Protein AF-A0AAX2H4G0-F1 (afdb_monomer_lite)

Secondary structure (DSSP, 8-state):
-EEE-S-TTSHHHHHHHHHHHHHHH-SEEEEEESS-HHHHHHHHHHHH-HHHHHHHHHHSEEEEE-TTS-EEEEEEEETTS-----SSEEEEEEE-HHHHHHHHHH-TTSEEEEEESS-TT-TTS-TT-SHHHHHHHH-TT-EE-

Structure (mmCIF, N/CA/C/O backbone):
data_AF-A0AAX2H4G0-F1
#
_entry.id   AF-A0AAX2H4G0-F1
#
loop_
_atom_site.group_PDB
_atom_site.id
_atom_site.type_symbol
_atom_site.label_atom_id
_atom_site.label_alt_id
_atom_site.label_comp_id
_atom_site.label_asym_id
_atom_site.label_entity_id
_atom_site.label_seq_id
_atom_site.pdbx_PDB_ins_code
_atom_site.Cartn_x
_atom_site.Cartn_y
_atom_site.Cartn_z
_atom_site.occupancy
_atom_site.B_iso_or_equiv
_atom_site.auth_seq_id
_atom_site.auth_comp_id
_atom_site.auth_asym_id
_atom_site.auth_atom_id
_atom_site.pdbx_PDB_model_num
ATOM 1 N N . MET A 1 1 ? -5.324 -10.940 -6.313 1.00 71.69 1 MET A N 1
ATOM 2 C CA . MET A 1 1 ? -5.034 -10.017 -7.435 1.00 71.69 1 MET A CA 1
ATOM 3 C C . MET A 1 1 ? -4.023 -8.986 -6.962 1.00 71.69 1 MET A C 1
ATOM 5 O O . MET A 1 1 ? -4.165 -8.494 -5.849 1.00 71.69 1 MET A O 1
ATOM 9 N N . GLN A 1 2 ? -2.970 -8.736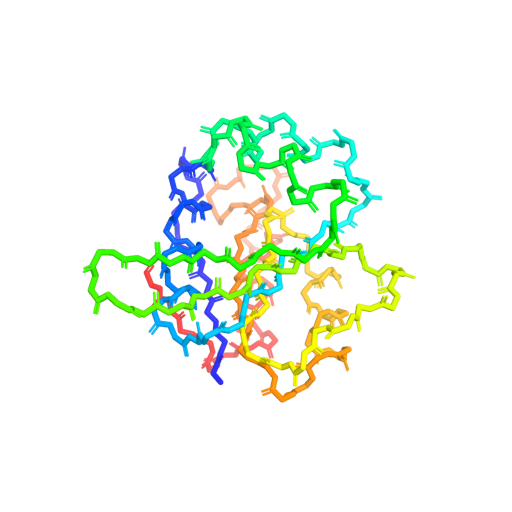 -7.734 1.00 86.25 2 GLN A N 1
ATOM 10 C CA . GLN A 1 2 ? -1.940 -7.755 -7.383 1.00 86.25 2 GLN A CA 1
ATOM 11 C C . GLN A 1 2 ? -2.005 -6.583 -8.360 1.00 86.25 2 GLN A C 1
ATOM 13 O O . GLN A 1 2 ? -2.444 -6.768 -9.494 1.00 86.25 2 GLN A O 1
ATOM 18 N N . TYR A 1 3 ? -1.603 -5.406 -7.906 1.00 85.62 3 TYR A N 1
ATOM 19 C CA . TYR A 1 3 ? -1.758 -4.142 -8.602 1.00 85.62 3 TYR A CA 1
ATOM 20 C C . TYR A 1 3 ? -0.450 -3.363 -8.593 1.00 85.62 3 TYR A C 1
ATOM 22 O O . TYR A 1 3 ? 0.259 -3.369 -7.585 1.00 85.62 3 TYR A O 1
ATOM 30 N N . HIS A 1 4 ? -0.162 -2.630 -9.662 1.00 82.81 4 HIS A N 1
ATOM 31 C CA . HIS A 1 4 ? 0.999 -1.745 -9.689 1.00 82.81 4 HIS A CA 1
ATOM 32 C C . HIS A 1 4 ? 0.757 -0.473 -10.504 1.00 82.81 4 HIS A C 1
ATOM 34 O O . HIS A 1 4 ? -0.079 -0.436 -11.409 1.00 82.81 4 HIS A O 1
ATOM 40 N N . SER A 1 5 ? 1.525 0.559 -10.166 1.00 79.50 5 SER A N 1
ATOM 41 C CA . SER A 1 5 ? 1.607 1.797 -10.936 1.00 79.50 5 SER A CA 1
ATOM 42 C C . SER A 1 5 ? 2.268 1.561 -12.300 1.00 79.50 5 SER A C 1
ATOM 44 O O . SER A 1 5 ? 3.132 0.692 -12.439 1.00 79.50 5 SER A O 1
ATOM 46 N N . ILE A 1 6 ? 1.860 2.344 -13.302 1.00 69.56 6 ILE A N 1
ATOM 47 C CA . ILE A 1 6 ? 2.419 2.339 -14.665 1.00 69.56 6 ILE A CA 1
ATOM 48 C C . ILE A 1 6 ? 3.124 3.643 -15.048 1.00 69.56 6 ILE A C 1
ATOM 50 O O . ILE A 1 6 ? 3.738 3.698 -16.111 1.00 69.56 6 ILE A O 1
ATOM 54 N N . ASN A 1 7 ? 3.018 4.698 -14.231 1.00 67.44 7 ASN A N 1
ATOM 55 C CA . ASN A 1 7 ? 3.521 6.025 -14.586 1.00 67.44 7 ASN A CA 1
ATOM 56 C C . ASN A 1 7 ? 4.386 6.650 -13.478 1.00 67.44 7 ASN A C 1
ATOM 58 O O . ASN A 1 7 ? 3.917 7.509 -12.737 1.00 67.44 7 ASN A O 1
ATOM 62 N N . PRO A 1 8 ? 5.667 6.283 -13.390 1.00 58.16 8 PRO A N 1
ATOM 63 C CA . PRO A 1 8 ? 6.576 6.782 -12.356 1.00 58.16 8 PRO A CA 1
ATOM 64 C C . PRO A 1 8 ? 6.922 8.283 -12.449 1.00 58.16 8 PRO A C 1
ATOM 66 O O . PRO A 1 8 ? 7.572 8.801 -11.540 1.00 58.16 8 PRO A O 1
ATOM 69 N N . GLY A 1 9 ? 6.484 8.995 -13.498 1.00 61.38 9 GLY A N 1
ATOM 70 C CA . GLY A 1 9 ? 6.840 10.399 -13.733 1.00 61.38 9 GLY A CA 1
ATOM 71 C C . GLY A 1 9 ? 6.396 11.368 -12.628 1.00 61.38 9 GLY A C 1
ATOM 72 O O . GLY A 1 9 ? 7.068 12.372 -12.401 1.00 61.38 9 GLY A O 1
ATOM 73 N N . ASP A 1 10 ? 5.318 11.050 -11.900 1.00 76.00 10 ASP A N 1
ATOM 74 C CA . ASP A 1 10 ? 4.906 11.765 -10.684 1.00 76.00 10 ASP A CA 1
ATOM 75 C C . ASP A 1 10 ? 4.689 10.782 -9.524 1.00 76.00 10 ASP A C 1
ATOM 77 O O . ASP A 1 10 ? 3.604 10.247 -9.282 1.00 76.00 10 ASP A O 1
ATOM 81 N N . ARG A 1 11 ? 5.779 10.541 -8.794 1.00 76.75 11 ARG A N 1
ATOM 82 C CA . ARG A 1 11 ? 5.864 9.599 -7.671 1.00 76.75 11 ARG A CA 1
ATOM 83 C C . ARG A 1 11 ? 4.868 9.870 -6.542 1.00 76.75 11 ARG A C 1
ATOM 85 O O . ARG A 1 11 ? 4.467 8.918 -5.869 1.00 76.75 11 ARG A O 1
ATOM 92 N N . ASP A 1 12 ? 4.505 11.130 -6.318 1.00 79.38 12 ASP A N 1
ATOM 93 C CA . ASP A 1 12 ? 3.586 11.532 -5.252 1.00 79.38 12 ASP A CA 1
ATOM 94 C C . ASP A 1 12 ? 2.135 11.261 -5.680 1.00 79.38 12 ASP A C 1
ATOM 96 O O . ASP A 1 12 ? 1.359 10.668 -4.921 1.00 79.38 12 ASP A O 1
ATOM 100 N N . LEU A 1 13 ? 1.794 11.591 -6.931 1.00 82.56 13 LEU A N 1
ATOM 101 C CA . LEU A 1 13 ? 0.491 11.287 -7.524 1.00 82.56 13 LEU A CA 1
ATOM 102 C C . LEU A 1 13 ? 0.236 9.776 -7.609 1.00 82.56 13 LEU A C 1
ATOM 104 O O . LEU A 1 13 ? -0.861 9.307 -7.298 1.00 82.56 13 LEU A O 1
ATOM 108 N N . GLU A 1 14 ? 1.242 8.993 -7.991 1.00 84.00 14 GLU A N 1
ATOM 109 C CA . GLU A 1 14 ? 1.115 7.536 -8.065 1.00 84.00 14 GLU A CA 1
ATOM 110 C C . GLU A 1 14 ? 0.918 6.893 -6.698 1.00 84.00 14 GLU A C 1
ATOM 112 O O . GLU A 1 14 ? 0.125 5.958 -6.555 1.00 84.00 14 GLU A O 1
ATOM 117 N N . LEU A 1 15 ? 1.573 7.422 -5.665 1.00 85.94 15 LEU A N 1
ATOM 118 C CA . LEU A 1 15 ? 1.318 6.977 -4.305 1.00 85.94 15 LEU A CA 1
ATOM 119 C C . LEU A 1 15 ? -0.105 7.334 -3.862 1.00 85.94 15 LEU A C 1
ATOM 121 O O . LEU A 1 15 ? -0.795 6.492 -3.283 1.00 85.94 15 LEU A O 1
ATOM 125 N N . GLN A 1 16 ? -0.585 8.537 -4.179 1.00 87.25 16 GLN A N 1
ATOM 126 C CA . GLN A 1 16 ? -1.965 8.927 -3.896 1.00 87.2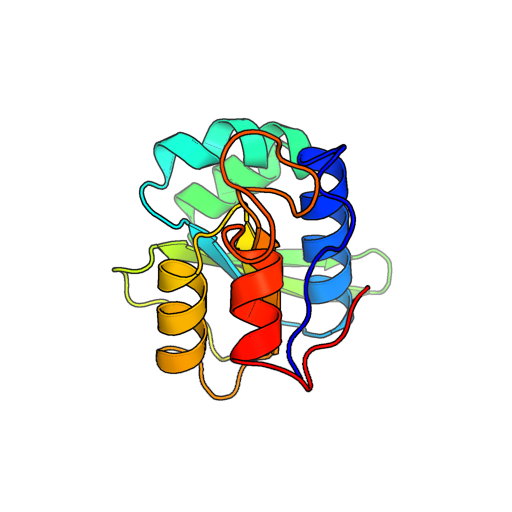5 16 GLN A CA 1
ATOM 127 C C . GLN A 1 16 ? -2.964 7.972 -4.565 1.00 87.25 16 GLN A C 1
ATOM 129 O O . GLN A 1 16 ? -3.885 7.484 -3.905 1.00 87.25 16 GLN A O 1
ATOM 134 N N . ARG A 1 17 ? -2.753 7.641 -5.844 1.00 87.44 17 ARG A N 1
ATOM 135 C CA . ARG A 1 17 ? -3.569 6.670 -6.590 1.00 87.44 17 ARG A CA 1
ATOM 136 C C . ARG A 1 17 ? -3.507 5.277 -5.977 1.00 87.44 17 ARG A C 1
ATOM 138 O O . ARG A 1 17 ? -4.548 4.650 -5.798 1.00 87.44 17 ARG A O 1
ATOM 145 N N . ALA A 1 18 ? -2.318 4.812 -5.592 1.00 89.19 18 ALA A N 1
ATOM 146 C CA . ALA A 1 18 ? -2.129 3.525 -4.927 1.00 89.19 18 ALA A CA 1
ATOM 147 C C . ALA A 1 18 ? -2.950 3.432 -3.632 1.00 89.19 18 ALA A C 1
ATOM 149 O O . ALA A 1 18 ? -3.644 2.442 -3.389 1.00 89.19 18 ALA A O 1
ATOM 150 N N . ILE A 1 19 ? -2.922 4.489 -2.818 1.00 89.75 19 ILE A N 1
ATOM 151 C CA . ILE A 1 19 ? -3.676 4.563 -1.565 1.00 89.75 19 ILE A CA 1
ATOM 152 C C . ILE A 1 19 ? -5.176 4.625 -1.837 1.00 89.75 19 ILE A C 1
ATOM 154 O O . ILE A 1 19 ? -5.935 3.905 -1.190 1.00 89.75 19 ILE A O 1
ATOM 158 N N . GLN A 1 20 ? -5.622 5.432 -2.801 1.00 89.00 20 GLN A N 1
ATOM 159 C CA . GLN A 1 20 ? -7.031 5.494 -3.199 1.00 89.00 20 GLN A CA 1
ATOM 160 C C . GLN A 1 20 ? -7.533 4.130 -3.674 1.00 89.00 20 GLN A C 1
ATOM 162 O O . GLN A 1 20 ? -8.581 3.665 -3.221 1.00 89.00 20 GLN A O 1
ATOM 167 N N . LYS A 1 21 ? -6.753 3.440 -4.513 1.00 89.25 21 LYS A N 1
ATOM 168 C CA . LYS A 1 21 ? -7.072 2.095 -4.989 1.00 89.25 21 LYS A CA 1
ATOM 169 C C . LYS A 1 21 ? -7.158 1.111 -3.830 1.00 89.25 21 LYS A C 1
ATOM 171 O O . LYS A 1 21 ? -8.161 0.412 -3.714 1.00 89.25 21 LYS A O 1
ATOM 176 N N . ALA A 1 22 ? -6.174 1.098 -2.937 1.00 91.44 22 ALA A N 1
ATOM 177 C CA . ALA A 1 22 ? -6.184 0.231 -1.763 1.00 91.44 22 ALA A CA 1
ATOM 178 C C . ALA A 1 22 ? -7.401 0.477 -0.868 1.00 91.44 22 ALA A C 1
ATOM 180 O O . ALA A 1 22 ? -8.096 -0.461 -0.488 1.00 91.44 22 ALA A O 1
ATOM 181 N N . THR A 1 23 ? -7.710 1.748 -0.626 1.00 91.50 23 THR A N 1
ATOM 182 C CA . THR A 1 23 ? -8.870 2.171 0.159 1.00 91.50 23 THR A CA 1
ATOM 183 C C . THR A 1 23 ? -10.176 1.761 -0.518 1.00 91.50 23 THR A C 1
ATOM 185 O O . THR A 1 23 ? -11.127 1.410 0.162 1.00 91.50 23 THR A O 1
ATOM 188 N N . SER A 1 24 ? -10.262 1.773 -1.852 1.00 88.81 24 SER A N 1
ATOM 189 C CA . SER A 1 24 ? -11.455 1.310 -2.585 1.00 88.81 24 SER A CA 1
ATOM 190 C C . SER A 1 24 ? -11.664 -0.208 -2.527 1.00 88.81 24 SER A C 1
ATOM 192 O O . SER A 1 24 ? -12.785 -0.674 -2.700 1.00 88.81 24 SER A O 1
ATOM 194 N N . LEU A 1 25 ? -10.596 -0.976 -2.292 1.00 88.38 25 LEU A N 1
ATOM 195 C CA . LEU A 1 25 ? -10.596 -2.437 -2.374 1.00 88.38 25 LEU A CA 1
A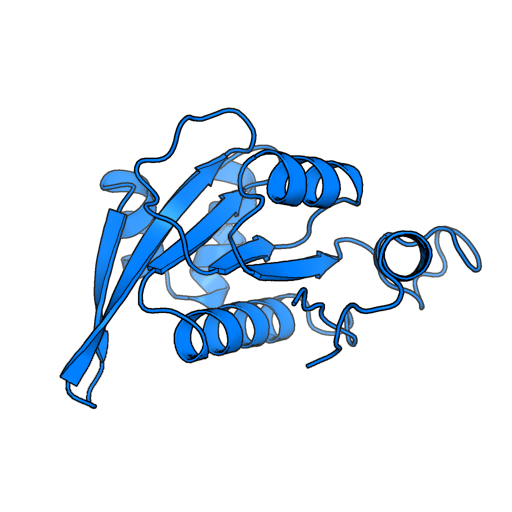TOM 196 C C . LEU A 1 25 ? -10.764 -3.139 -1.022 1.00 88.38 25 LEU A C 1
ATOM 198 O O . LEU A 1 25 ? -11.070 -4.331 -1.011 1.00 88.38 25 LEU A O 1
ATOM 202 N N . ALA A 1 26 ? -10.504 -2.458 0.097 1.00 91.44 26 ALA A N 1
ATOM 203 C CA . ALA A 1 26 ? -10.550 -3.072 1.420 1.00 91.44 26 ALA A CA 1
ATOM 204 C C . ALA A 1 26 ? -10.832 -2.065 2.542 1.00 91.44 26 ALA A C 1
ATOM 206 O O . ALA A 1 26 ? -10.441 -0.902 2.469 1.00 91.44 26 ALA A O 1
ATOM 207 N N . ASP A 1 27 ? -11.411 -2.571 3.633 1.00 93.62 27 ASP A N 1
ATOM 208 C CA . ASP A 1 27 ? -11.621 -1.831 4.887 1.00 93.62 27 ASP A CA 1
ATOM 209 C C . ASP A 1 27 ? -10.343 -1.730 5.740 1.00 93.62 27 ASP A C 1
ATOM 211 O O . ASP A 1 27 ? -10.288 -1.004 6.735 1.00 93.62 27 ASP A O 1
ATOM 215 N N . HIS A 1 28 ? -9.295 -2.462 5.358 1.00 94.88 28 HIS A N 1
ATOM 216 C CA . HIS A 1 28 ? -7.998 -2.462 6.021 1.00 94.88 28 HIS A CA 1
ATOM 217 C C . HIS A 1 28 ? -6.888 -2.264 4.990 1.00 94.88 28 HIS A C 1
ATOM 219 O O . HIS A 1 28 ? -6.734 -3.056 4.054 1.00 94.88 28 HIS A O 1
ATOM 225 N N . VAL A 1 29 ? -6.076 -1.231 5.205 1.00 94.50 29 VAL A N 1
ATOM 226 C CA . VAL A 1 29 ? -4.939 -0.890 4.347 1.00 94.50 29 VAL A CA 1
ATOM 227 C C . VAL A 1 29 ? -3.666 -0.903 5.176 1.00 94.50 29 VAL A C 1
ATOM 229 O O . VAL A 1 29 ? -3.554 -0.173 6.156 1.00 94.50 29 VAL A O 1
ATOM 232 N N . LEU A 1 30 ? -2.689 -1.712 4.782 1.00 93.00 30 LEU A N 1
ATOM 233 C CA . LEU A 1 30 ? -1.364 -1.740 5.386 1.00 93.00 30 LEU A CA 1
ATOM 234 C C . LEU A 1 30 ? -0.379 -0.956 4.525 1.00 93.00 30 LEU A C 1
ATOM 236 O O . LEU A 1 30 ? -0.070 -1.366 3.413 1.00 93.00 30 LEU A O 1
ATOM 240 N N . LEU A 1 31 ? 0.166 0.129 5.061 1.00 90.25 31 LEU A N 1
ATOM 241 C CA . LEU A 1 31 ? 1.301 0.836 4.481 1.00 90.25 31 LEU A CA 1
ATOM 242 C C . LEU A 1 31 ? 2.589 0.195 5.006 1.00 90.25 31 LEU A C 1
ATOM 244 O O . LEU A 1 31 ? 2.828 0.187 6.217 1.00 90.25 31 LEU A O 1
ATOM 248 N N . VAL A 1 32 ? 3.414 -0.348 4.109 1.00 85.56 32 VAL A N 1
ATOM 249 C CA . VAL A 1 32 ? 4.708 -0.939 4.483 1.00 85.56 32 VAL A CA 1
ATOM 250 C C . VAL A 1 32 ? 5.836 -0.023 4.046 1.00 85.56 32 VAL A C 1
ATOM 252 O O . VAL A 1 32 ? 6.012 0.264 2.867 1.00 85.56 32 VAL A O 1
ATOM 255 N N . SER A 1 33 ? 6.637 0.410 5.009 1.00 74.00 33 SER A N 1
ATOM 256 C CA . SER A 1 33 ? 7.867 1.146 4.744 1.00 74.00 33 SER A CA 1
ATOM 257 C C . SER A 1 33 ? 9.006 0.170 4.382 1.00 74.00 33 SER A C 1
ATOM 259 O O . SER A 1 33 ? 9.301 -0.708 5.198 1.00 74.00 33 SER A O 1
ATOM 261 N N . PRO A 1 34 ? 9.660 0.304 3.207 1.00 60.56 34 PRO A N 1
ATOM 262 C CA . PRO A 1 34 ? 10.698 -0.625 2.739 1.00 60.56 34 PRO A CA 1
ATOM 263 C C . PRO A 1 34 ? 12.040 -0.629 3.495 1.00 60.56 34 PRO A C 1
ATOM 265 O O . PRO A 1 34 ? 12.805 -1.567 3.299 1.00 60.56 34 PRO A O 1
ATOM 268 N N . SER A 1 35 ? 12.381 0.374 4.315 1.00 55.16 35 SER A N 1
ATOM 269 C CA . SER A 1 35 ? 13.721 0.421 4.945 1.00 55.16 35 SER A CA 1
ATOM 270 C C . SER A 1 35 ? 13.796 1.230 6.240 1.00 55.16 35 SER A C 1
ATOM 272 O O . SER A 1 35 ? 14.329 0.758 7.241 1.00 55.16 35 SER A O 1
ATOM 274 N N . SER A 1 36 ? 13.230 2.439 6.280 1.00 57.19 36 SER A N 1
ATOM 275 C CA . SER A 1 36 ? 13.015 3.139 7.545 1.00 57.19 36 SER A CA 1
ATOM 276 C C . SER A 1 36 ? 11.802 4.058 7.498 1.00 57.19 36 SER A C 1
ATOM 278 O O . SER A 1 36 ? 11.607 4.858 6.582 1.00 57.19 36 SER A O 1
ATOM 280 N N . ILE A 1 37 ? 11.031 3.988 8.576 1.00 56.25 37 ILE A N 1
ATOM 281 C CA . ILE A 1 37 ? 9.905 4.864 8.909 1.00 56.25 37 ILE A CA 1
ATOM 282 C C . ILE A 1 37 ? 10.247 6.354 8.711 1.00 56.25 37 ILE A C 1
ATOM 284 O O . ILE A 1 37 ? 9.406 7.118 8.248 1.00 56.25 37 ILE A O 1
ATOM 288 N N . LYS A 1 38 ? 11.483 6.773 9.019 1.00 55.88 38 LYS A N 1
ATOM 289 C CA . LYS A 1 38 ? 11.900 8.184 8.967 1.00 55.88 38 LYS A CA 1
ATOM 290 C C . LYS A 1 38 ? 12.120 8.709 7.545 1.00 55.88 38 LYS A C 1
ATOM 292 O O . LYS A 1 38 ? 11.828 9.875 7.304 1.00 55.88 38 LYS A O 1
ATOM 297 N N . GLY A 1 39 ? 12.597 7.873 6.619 1.00 58.50 39 GLY A N 1
ATOM 298 C CA . GLY A 1 39 ? 12.864 8.280 5.232 1.00 58.50 39 GLY A CA 1
ATOM 299 C C . GLY A 1 39 ? 11.591 8.523 4.417 1.00 58.50 39 GLY A C 1
ATOM 300 O O . GLY A 1 39 ? 11.531 9.466 3.637 1.00 58.50 39 GLY A O 1
ATOM 301 N N . LEU A 1 40 ? 10.544 7.728 4.664 1.00 63.16 40 LEU A N 1
ATOM 302 C CA . LEU A 1 40 ? 9.247 7.880 3.995 1.00 63.16 40 LEU A CA 1
ATOM 303 C C . LEU A 1 40 ? 8.338 8.920 4.637 1.00 63.16 40 LEU A C 1
ATOM 305 O O . LEU A 1 40 ? 7.400 9.368 3.983 1.00 63.16 40 LEU A O 1
ATOM 309 N N . ASN A 1 41 ? 8.593 9.302 5.892 1.00 68.19 41 ASN A N 1
ATOM 310 C CA . ASN A 1 41 ? 7.695 10.184 6.626 1.00 68.19 41 ASN A CA 1
ATOM 311 C C . ASN A 1 41 ? 7.474 11.502 5.874 1.00 68.19 41 ASN A C 1
ATOM 313 O O . ASN A 1 41 ? 6.340 11.863 5.602 1.00 68.19 41 ASN A O 1
ATOM 317 N N . HIS A 1 42 ? 8.543 12.164 5.421 1.00 71.38 42 HIS A N 1
ATOM 318 C CA . HIS A 1 42 ? 8.396 13.446 4.732 1.00 71.38 42 HIS A CA 1
ATOM 319 C C . HIS A 1 42 ? 7.573 13.334 3.436 1.00 71.38 42 HIS A C 1
ATOM 321 O O . HIS A 1 42 ? 6.744 14.201 3.158 1.00 71.38 42 HIS A O 1
ATOM 327 N N . GLN A 1 43 ? 7.782 12.288 2.639 1.00 73.69 43 GLN A N 1
ATOM 328 C CA . GLN A 1 43 ? 7.067 12.143 1.371 1.00 73.69 43 GLN A CA 1
ATOM 329 C C . GLN A 1 43 ? 5.613 11.703 1.598 1.00 73.69 43 GLN A C 1
ATOM 331 O O . GLN A 1 43 ? 4.698 12.258 0.999 1.00 73.69 43 GLN A O 1
ATOM 336 N N . LEU A 1 44 ? 5.367 10.800 2.551 1.00 77.00 44 LEU A N 1
ATOM 337 C CA . LEU A 1 44 ? 4.012 10.442 2.972 1.00 77.00 44 LEU A CA 1
ATOM 338 C C . LEU A 1 44 ? 3.248 11.652 3.530 1.00 77.00 44 LEU A C 1
ATOM 340 O O . LEU A 1 44 ? 2.068 11.819 3.227 1.00 77.00 44 LEU A O 1
ATOM 344 N N . GLU A 1 45 ? 3.909 12.516 4.310 1.00 82.56 45 GLU A N 1
ATOM 345 C CA . GLU A 1 45 ? 3.322 13.761 4.820 1.00 82.56 45 GLU A CA 1
ATOM 346 C C . GLU A 1 45 ? 2.905 14.705 3.683 1.00 82.56 45 GLU A C 1
ATOM 348 O O . GLU A 1 45 ? 1.889 15.387 3.823 1.00 82.56 45 GLU A O 1
ATOM 353 N N . LYS A 1 46 ? 3.648 14.740 2.566 1.00 78.81 46 LYS A N 1
ATOM 354 C CA . LYS A 1 46 ? 3.276 15.524 1.375 1.00 78.81 46 LYS A CA 1
ATOM 355 C C . LYS A 1 46 ? 2.057 14.944 0.660 1.00 78.81 46 LYS A C 1
ATOM 357 O O . LYS A 1 46 ? 1.185 15.705 0.261 1.00 78.81 46 LYS A O 1
ATOM 362 N N . VAL A 1 47 ? 1.995 13.619 0.528 1.00 79.19 47 VAL A N 1
ATOM 363 C CA . VAL A 1 47 ? 0.962 12.930 -0.264 1.00 79.19 47 VAL A CA 1
ATOM 364 C C . VAL A 1 47 ? -0.368 12.812 0.481 1.00 79.19 47 VAL A C 1
ATOM 366 O O . VAL A 1 47 ? -1.423 13.081 -0.084 1.00 79.19 47 VAL A O 1
ATOM 369 N N . ILE A 1 48 ? -0.338 12.396 1.750 1.00 79.25 48 ILE A N 1
ATOM 370 C CA . ILE A 1 48 ? -1.551 12.098 2.539 1.00 79.25 48 ILE A CA 1
ATOM 371 C C . ILE A 1 48 ? -1.864 13.214 3.545 1.00 79.25 48 ILE A C 1
ATOM 373 O O . ILE A 1 48 ? -2.982 13.333 4.043 1.00 79.25 48 ILE A O 1
ATOM 377 N N . GLY A 1 49 ? -0.879 14.058 3.847 1.00 84.19 49 GLY A N 1
ATOM 378 C CA . GLY A 1 49 ? -1.011 15.150 4.797 1.00 84.19 49 GLY A CA 1
ATOM 379 C C . GLY A 1 49 ? -0.342 14.856 6.137 1.00 84.19 49 GLY A C 1
ATOM 380 O O . GLY A 1 49 ? -0.466 13.783 6.736 1.00 84.19 49 GLY A O 1
ATOM 381 N N . LYS A 1 50 ? 0.340 15.881 6.653 1.00 85.25 50 LYS A N 1
ATOM 382 C CA . LYS A 1 50 ? 1.168 15.802 7.861 1.00 85.25 50 LYS A CA 1
ATOM 383 C C . LYS A 1 50 ? 0.432 15.292 9.098 1.00 85.25 50 LYS A C 1
ATOM 385 O O . LYS A 1 50 ? 0.970 14.469 9.835 1.00 85.25 50 LYS A O 1
ATOM 390 N N . LYS A 1 51 ? -0.790 15.780 9.333 1.00 87.38 51 LYS A N 1
ATOM 391 C CA . LYS A 1 51 ? -1.582 15.430 10.523 1.00 87.38 51 LYS A CA 1
ATOM 392 C C . LYS A 1 51 ? -1.891 13.932 10.564 1.00 87.38 51 LYS A C 1
ATOM 394 O O . LYS A 1 51 ? -1.590 13.284 11.560 1.00 87.38 51 LYS A O 1
ATOM 399 N N . PHE A 1 52 ? -2.424 13.402 9.462 1.00 87.25 52 PHE A N 1
ATOM 400 C CA . PHE A 1 52 ? -2.779 11.991 9.330 1.00 87.25 52 PHE A CA 1
ATOM 401 C C . PHE A 1 52 ? -1.563 11.087 9.537 1.00 87.25 52 PHE A C 1
ATOM 403 O O . PHE A 1 52 ? -1.597 10.149 10.327 1.00 87.25 52 PHE A O 1
ATOM 410 N N . ILE A 1 53 ? -0.460 11.411 8.865 1.00 86.50 53 ILE A N 1
ATOM 411 C CA . ILE A 1 53 ? 0.762 10.621 8.941 1.00 86.50 53 ILE A CA 1
ATOM 412 C C . ILE A 1 53 ? 1.374 10.656 10.343 1.00 86.50 53 ILE A C 1
ATOM 414 O O . ILE A 1 53 ? 1.723 9.604 10.871 1.00 86.50 53 ILE A O 1
ATOM 418 N N . THR A 1 54 ? 1.437 11.825 10.987 1.00 86.44 54 THR A N 1
ATOM 419 C CA . THR A 1 54 ? 1.943 11.952 12.366 1.00 86.44 54 THR A CA 1
ATOM 420 C C . THR A 1 54 ? 1.160 11.057 13.329 1.00 86.44 54 THR A C 1
ATOM 422 O O . THR A 1 54 ? 1.748 10.355 14.153 1.00 86.44 54 THR A O 1
ATOM 425 N N . GLU A 1 55 ? -0.166 11.052 13.206 1.00 88.56 55 GLU A N 1
ATOM 426 C CA . GLU A 1 55 ? -1.048 10.224 14.026 1.00 88.56 55 GLU A CA 1
ATOM 427 C C . GLU A 1 55 ? -0.871 8.731 13.717 1.00 88.56 55 GLU A C 1
ATOM 429 O O . GLU A 1 55 ? -0.686 7.927 14.630 1.00 88.56 55 GLU A O 1
ATOM 434 N N . LEU A 1 56 ? -0.791 8.357 12.438 1.00 88.12 56 LEU A N 1
ATOM 435 C CA . LEU A 1 56 ? -0.542 6.978 12.019 1.00 88.12 56 LEU A CA 1
ATOM 436 C C . LEU A 1 56 ? 0.833 6.459 12.479 1.00 88.12 56 LEU A C 1
ATOM 438 O O . LEU A 1 56 ? 0.956 5.298 12.866 1.00 88.12 56 LEU A O 1
ATOM 442 N N . PHE A 1 57 ? 1.874 7.296 12.484 1.00 85.00 57 PHE A N 1
ATOM 443 C CA . PHE A 1 57 ? 3.193 6.924 13.005 1.00 85.00 57 PHE A CA 1
ATOM 444 C C . PHE A 1 57 ? 3.181 6.678 14.511 1.00 85.00 57 PHE A C 1
ATOM 446 O O . PHE A 1 57 ? 3.881 5.776 14.981 1.00 85.00 57 PHE A O 1
ATOM 453 N N . LYS A 1 58 ? 2.401 7.468 15.251 1.00 86.12 58 LYS A N 1
ATOM 454 C CA . LYS A 1 58 ? 2.269 7.353 16.702 1.00 86.12 58 LYS A CA 1
ATOM 455 C C . LYS A 1 58 ? 1.459 6.119 17.092 1.00 86.12 58 LYS A C 1
ATOM 457 O O . LYS A 1 58 ? 1.925 5.319 17.895 1.00 86.12 58 LYS A O 1
ATOM 462 N N . GLU A 1 59 ? 0.282 5.953 16.498 1.00 88.56 59 GLU A N 1
ATOM 463 C CA . GLU A 1 59 ? -0.691 4.936 16.907 1.00 88.56 59 GLU A CA 1
ATOM 464 C C . GLU A 1 59 ? -0.511 3.601 16.160 1.00 88.56 59 GLU A C 1
ATOM 466 O O . GLU A 1 59 ? -1.043 2.576 16.581 1.00 88.56 59 GLU A O 1
ATOM 471 N N . ARG A 1 60 ? 0.233 3.580 15.038 1.00 87.88 60 ARG A N 1
ATOM 472 C CA . ARG A 1 60 ? 0.460 2.427 14.125 1.00 87.88 60 ARG A CA 1
ATOM 473 C C . ARG A 1 60 ? -0.790 1.828 13.482 1.00 87.88 60 ARG A C 1
ATOM 475 O O . ARG A 1 60 ? -0.678 1.019 12.560 1.00 87.88 60 ARG A O 1
ATOM 482 N N . ARG A 1 61 ? -1.963 2.250 13.938 1.00 92.12 61 ARG A N 1
ATOM 483 C CA . ARG A 1 61 ? -3.289 1.879 13.474 1.00 92.12 61 ARG A CA 1
ATOM 484 C C . ARG A 1 61 ? -4.190 3.103 13.597 1.00 92.12 61 ARG A C 1
ATOM 486 O O . ARG A 1 61 ? -4.381 3.605 14.699 1.00 92.12 61 ARG A O 1
ATOM 493 N N . LEU A 1 62 ? -4.772 3.544 12.490 1.00 92.50 62 LEU A N 1
ATOM 494 C CA . LEU A 1 62 ? -5.616 4.732 12.438 1.00 92.50 62 LEU A CA 1
ATOM 495 C C . LEU A 1 62 ? -6.901 4.452 11.643 1.00 92.50 62 LEU A C 1
ATOM 497 O O . LEU A 1 62 ? -6.839 4.297 10.421 1.00 92.50 62 LEU A O 1
ATOM 501 N N . PRO A 1 63 ? -8.067 4.350 12.305 1.00 92.88 63 PRO A N 1
ATOM 502 C CA . PRO A 1 63 ? -9.351 4.267 11.620 1.00 92.88 63 PRO A CA 1
ATOM 503 C C . PRO A 1 63 ? -9.768 5.637 11.076 1.00 92.88 63 PRO A C 1
ATOM 505 O O . PRO A 1 63 ? -9.798 6.621 11.810 1.00 92.88 63 PRO A O 1
ATOM 508 N N . ILE A 1 64 ? -10.145 5.686 9.800 1.00 91.06 64 ILE A N 1
ATOM 509 C CA . ILE A 1 64 ? -10.671 6.871 9.122 1.00 91.06 64 ILE A CA 1
ATOM 510 C C . ILE A 1 64 ? -12.091 6.594 8.665 1.00 91.06 64 ILE A C 1
ATOM 512 O O . ILE A 1 64 ? -12.344 5.606 7.976 1.00 91.06 64 ILE A O 1
ATOM 51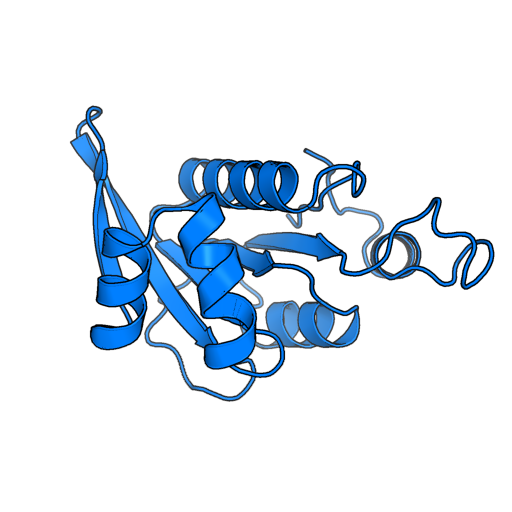6 N N . LYS A 1 65 ? -13.006 7.485 9.046 1.00 91.19 65 LYS A N 1
ATOM 517 C CA . LYS A 1 65 ? -14.374 7.512 8.533 1.00 91.19 65 LYS A CA 1
ATOM 518 C C . LYS A 1 65 ? -14.435 8.443 7.332 1.00 91.19 65 LYS A C 1
ATOM 520 O O . LYS A 1 65 ? -14.008 9.591 7.431 1.00 91.19 65 LYS A O 1
ATOM 525 N N . PHE A 1 66 ? -14.963 7.945 6.227 1.00 86.50 66 PHE A N 1
ATOM 526 C CA . PHE A 1 66 ? -15.241 8.733 5.036 1.00 86.50 66 PHE A CA 1
ATOM 527 C C . PHE A 1 66 ? -16.661 9.302 5.085 1.00 86.50 66 PHE A C 1
ATOM 529 O O . PHE A 1 66 ? -17.493 8.883 5.892 1.00 86.50 66 PHE A O 1
ATOM 536 N N . GLU A 1 67 ? -16.930 10.274 4.216 1.00 85.19 67 GLU A N 1
ATOM 537 C CA . GLU A 1 67 ? -18.228 10.956 4.126 1.00 85.19 67 GLU A CA 1
ATOM 538 C C . GLU A 1 67 ? -19.372 10.016 3.722 1.00 85.19 67 GLU A C 1
ATOM 540 O O . GLU A 1 67 ? -20.516 10.232 4.109 1.00 85.19 67 GLU A O 1
ATOM 545 N N . ASP A 1 68 ? -19.054 8.931 3.014 1.00 85.75 68 ASP A N 1
ATOM 546 C CA . ASP A 1 68 ? -19.988 7.862 2.641 1.00 85.75 68 ASP A CA 1
ATOM 547 C C . ASP A 1 68 ? -20.365 6.936 3.821 1.00 85.75 68 ASP A C 1
ATOM 549 O O . ASP A 1 68 ? -21.123 5.982 3.651 1.00 85.75 68 ASP A O 1
ATOM 553 N N . GLY A 1 69 ? -19.839 7.195 5.025 1.00 86.50 69 GLY A N 1
ATOM 554 C CA . GLY A 1 69 ? -20.055 6.390 6.227 1.00 86.50 69 GLY A CA 1
ATOM 555 C C . GLY A 1 69 ? -19.152 5.158 6.331 1.00 86.50 69 GLY A C 1
ATOM 556 O O . GLY A 1 69 ? -19.152 4.482 7.366 1.00 86.50 69 GLY A O 1
ATOM 557 N N . ARG A 1 70 ? -18.340 4.869 5.309 1.00 90.31 70 ARG A N 1
ATOM 558 C CA . ARG A 1 70 ? -17.379 3.766 5.316 1.00 90.31 70 ARG A CA 1
ATOM 559 C C . ARG A 1 70 ? -16.225 4.071 6.258 1.00 90.31 70 ARG A C 1
ATOM 561 O O . ARG A 1 70 ? -15.784 5.211 6.393 1.00 90.31 70 ARG A O 1
ATOM 568 N N . THR A 1 71 ? -15.699 3.033 6.901 1.00 92.69 71 THR A N 1
ATOM 569 C CA . THR A 1 71 ? -14.498 3.142 7.733 1.00 92.69 71 THR A CA 1
ATOM 570 C C . THR A 1 71 ? -13.371 2.328 7.114 1.00 92.69 71 THR A C 1
ATOM 572 O O . THR A 1 71 ? -13.516 1.121 6.967 1.00 92.69 71 THR A O 1
ATOM 575 N N . CYS A 1 72 ? -12.238 2.963 6.805 1.00 93.94 72 CYS A N 1
ATOM 576 C CA . CYS A 1 72 ? -10.999 2.259 6.472 1.00 93.94 72 CYS A CA 1
ATOM 577 C C . CYS A 1 72 ? -10.003 2.414 7.612 1.00 93.94 72 CYS A C 1
ATOM 579 O O . CYS A 1 72 ? -9.716 3.523 8.062 1.00 93.94 72 CYS A O 1
ATOM 581 N N . THR A 1 73 ? -9.442 1.303 8.072 1.00 95.31 73 THR A N 1
ATOM 582 C CA . THR A 1 73 ? -8.361 1.315 9.052 1.00 95.31 73 THR A CA 1
ATOM 583 C C . THR A 1 73 ? -7.021 1.219 8.346 1.00 95.31 73 THR A C 1
ATOM 585 O O . THR A 1 73 ? -6.718 0.217 7.698 1.00 95.31 73 THR A O 1
ATOM 588 N N . TYR A 1 74 ? -6.200 2.247 8.522 1.00 93.50 74 TYR A N 1
ATOM 589 C CA . TYR A 1 74 ? -4.825 2.256 8.052 1.00 93.50 74 TYR A CA 1
ATOM 590 C C . TYR A 1 74 ? -3.912 1.665 9.113 1.00 93.50 74 TYR A C 1
ATOM 592 O O . TYR A 1 74 ? -4.009 1.993 10.292 1.00 93.50 74 TYR A O 1
ATOM 600 N N . TYR A 1 75 ? -3.008 0.804 8.681 1.00 92.62 75 TYR A N 1
ATOM 601 C CA . TYR A 1 75 ? -1.963 0.202 9.487 1.00 92.62 75 TYR A CA 1
ATOM 602 C C . TYR A 1 75 ? -0.626 0.641 8.923 1.00 92.62 75 TYR A C 1
ATOM 604 O O . TYR A 1 75 ? -0.483 0.834 7.715 1.00 92.62 75 TYR A O 1
ATOM 612 N N . LEU A 1 76 ? 0.363 0.763 9.794 1.00 88.62 76 LEU A N 1
ATOM 613 C CA . LEU A 1 76 ? 1.713 1.109 9.396 1.00 88.62 76 LEU A CA 1
ATOM 614 C C . LEU A 1 76 ? 2.695 0.096 9.965 1.00 88.62 76 LEU A C 1
ATOM 616 O O . LEU A 1 76 ? 2.804 -0.056 11.182 1.00 88.62 76 LEU A O 1
ATOM 620 N N . ALA A 1 77 ? 3.441 -0.546 9.074 1.00 84.75 77 ALA A N 1
ATOM 621 C CA . ALA A 1 77 ? 4.505 -1.473 9.427 1.00 84.75 77 ALA A CA 1
ATOM 622 C C . ALA A 1 77 ? 5.788 -1.167 8.650 1.00 84.75 77 ALA A C 1
ATOM 624 O O . ALA A 1 77 ? 5.796 -0.459 7.642 1.00 84.75 77 ALA A O 1
ATOM 625 N N . THR A 1 78 ? 6.892 -1.717 9.131 1.00 75.50 78 THR A N 1
ATOM 626 C CA . THR A 1 78 ? 8.099 -1.937 8.328 1.00 75.50 78 THR A CA 1
ATOM 627 C C . THR A 1 78 ? 8.121 -3.385 7.857 1.00 75.50 78 THR A C 1
ATOM 629 O O . THR A 1 78 ? 7.386 -4.220 8.384 1.00 75.50 78 THR A O 1
ATOM 632 N N . THR A 1 79 ? 8.994 -3.706 6.905 1.00 65.31 79 THR A N 1
ATOM 633 C CA . THR A 1 79 ? 9.247 -5.094 6.478 1.00 65.31 79 THR A CA 1
ATOM 634 C C . THR A 1 79 ? 9.612 -6.032 7.635 1.00 65.31 79 THR A C 1
ATOM 636 O O . THR A 1 79 ? 9.347 -7.227 7.547 1.00 65.31 79 THR A O 1
ATOM 639 N N . ASP A 1 80 ? 10.147 -5.483 8.732 1.00 65.12 80 ASP A N 1
ATOM 640 C CA . ASP A 1 80 ? 10.716 -6.249 9.848 1.00 65.12 80 ASP A CA 1
ATOM 641 C C . ASP A 1 80 ? 9.822 -6.289 11.099 1.00 65.12 80 ASP A C 1
ATOM 643 O O . ASP A 1 80 ? 10.164 -6.933 12.092 1.00 65.12 80 ASP A O 1
ATOM 647 N N . THR A 1 81 ? 8.681 -5.590 11.101 1.00 66.00 81 THR A N 1
ATOM 648 C CA . THR A 1 81 ? 7.807 -5.496 12.282 1.00 66.00 81 THR A CA 1
ATOM 649 C C . THR A 1 81 ? 6.531 -6.313 12.120 1.00 66.00 81 THR A C 1
ATOM 651 O O . THR A 1 81 ? 5.843 -6.253 11.102 1.00 66.00 81 THR A O 1
ATOM 654 N N . LYS A 1 82 ? 6.178 -7.074 13.167 1.00 67.56 82 LYS A N 1
ATOM 655 C CA . LYS A 1 82 ? 4.873 -7.742 13.244 1.00 67.56 82 LYS A CA 1
ATOM 656 C C . LYS A 1 82 ? 3.773 -6.683 13.320 1.00 67.56 82 LYS A C 1
ATOM 658 O O . LYS A 1 82 ? 3.768 -5.854 14.226 1.00 67.56 82 LYS A O 1
ATOM 663 N N . SER A 1 83 ? 2.846 -6.740 12.370 1.00 76.81 83 SER A N 1
ATOM 664 C CA . SER A 1 83 ? 1.684 -5.857 12.290 1.00 76.81 83 SER A CA 1
ATOM 665 C C . SER A 1 83 ? 0.444 -6.543 12.862 1.00 76.81 83 SER A C 1
ATOM 667 O O . SER A 1 83 ? 0.278 -7.749 12.706 1.00 76.81 83 SER A O 1
ATOM 669 N N . SER A 1 84 ? -0.457 -5.773 13.477 1.00 84.25 84 SER A N 1
ATOM 670 C CA . SER A 1 84 ? -1.806 -6.223 13.863 1.00 84.25 84 SER A CA 1
ATOM 671 C C . SER A 1 84 ? -2.802 -6.198 12.694 1.00 84.25 84 SER A C 1
ATOM 673 O O . SER A 1 84 ? -4.013 -6.280 12.899 1.00 84.25 84 SER A O 1
ATOM 675 N N . PHE A 1 85 ? -2.294 -6.044 11.470 1.00 90.00 85 PHE A N 1
ATOM 676 C CA . PHE A 1 85 ? -3.070 -6.027 10.241 1.00 90.00 85 PHE A CA 1
ATOM 677 C C . PHE A 1 85 ? -3.820 -7.358 10.042 1.00 90.00 85 PHE A C 1
ATOM 679 O O . PHE A 1 85 ? -3.174 -8.400 9.924 1.00 90.00 85 PHE A O 1
ATOM 686 N N . PRO A 1 86 ? -5.165 -7.339 9.982 1.00 88.94 86 PRO A N 1
ATOM 687 C CA . PRO A 1 86 ? -5.978 -8.553 9.891 1.00 88.94 86 PRO A CA 1
ATOM 688 C C . PRO A 1 86 ? -6.036 -9.154 8.475 1.00 88.94 86 PRO A C 1
ATOM 690 O O . PRO A 1 86 ? -6.605 -10.227 8.294 1.00 88.94 86 PRO A O 1
ATOM 693 N N . GLY A 1 87 ? -5.458 -8.478 7.477 1.00 89.88 87 GLY A N 1
ATOM 694 C CA . GLY A 1 87 ? -5.615 -8.781 6.054 1.00 89.88 87 GLY A CA 1
ATOM 695 C C . GLY A 1 87 ? -6.395 -7.680 5.332 1.00 89.88 87 GLY A C 1
ATOM 696 O O . GLY A 1 87 ? -7.058 -6.868 5.970 1.00 89.88 87 GLY A O 1
ATOM 697 N N . GLY A 1 88 ? -6.280 -7.617 4.005 1.00 92.56 88 GLY A N 1
ATOM 698 C CA . GLY A 1 88 ? -6.876 -6.552 3.193 1.00 92.56 88 GLY A CA 1
ATOM 699 C C . GLY A 1 88 ? -5.975 -6.186 2.021 1.00 92.56 88 GLY A C 1
ATOM 700 O O . GLY A 1 88 ? -5.614 -7.055 1.225 1.00 92.56 88 GLY A O 1
ATOM 701 N N . VAL A 1 89 ? -5.590 -4.913 1.919 1.00 94.19 89 VAL A N 1
ATOM 702 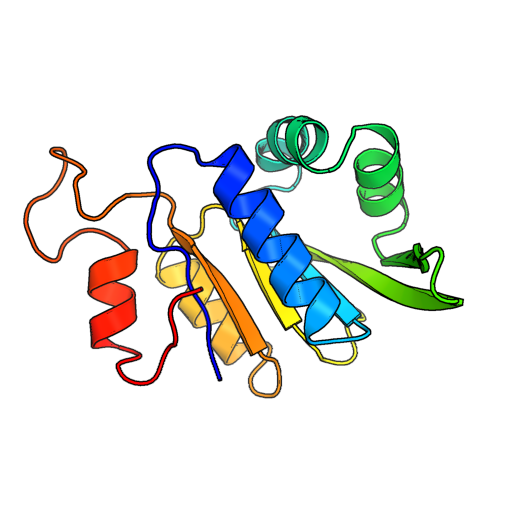C CA . VAL A 1 89 ? -4.643 -4.444 0.898 1.00 94.19 89 VAL A CA 1
ATOM 703 C C . VAL A 1 89 ? -3.343 -3.971 1.542 1.00 94.19 89 VAL A C 1
ATOM 705 O O . VAL A 1 89 ? -3.352 -3.177 2.476 1.00 94.19 89 VAL A O 1
ATOM 708 N N . VAL A 1 90 ? -2.217 -4.431 1.011 1.00 93.19 90 VAL A N 1
ATOM 709 C CA . VAL A 1 90 ? -0.867 -3.991 1.355 1.00 93.19 90 VAL A CA 1
ATOM 710 C C . VAL A 1 90 ? -0.386 -3.021 0.285 1.00 93.19 90 VAL A C 1
ATOM 712 O O . VAL A 1 90 ? -0.330 -3.378 -0.886 1.00 93.19 90 VAL A O 1
ATOM 715 N N . VAL A 1 91 ? -0.027 -1.807 0.686 1.00 92.12 91 VAL A N 1
ATOM 716 C CA . VAL A 1 91 ? 0.505 -0.754 -0.178 1.00 92.12 91 VAL A CA 1
ATOM 717 C C . VAL A 1 91 ? 1.999 -0.603 0.075 1.00 92.12 91 VAL A C 1
ATOM 719 O O . VAL A 1 91 ? 2.439 -0.402 1.212 1.00 92.12 91 VAL A O 1
ATOM 722 N N . LEU A 1 92 ? 2.767 -0.683 -1.007 1.00 89.50 92 LEU A N 1
ATOM 723 C CA . LEU A 1 92 ? 4.221 -0.625 -1.025 1.00 89.50 92 LEU A CA 1
ATOM 724 C C . LEU A 1 92 ? 4.678 0.639 -1.770 1.00 89.50 92 LEU A C 1
ATOM 726 O O . LEU A 1 92 ? 4.844 0.598 -2.992 1.00 89.50 92 LEU A O 1
ATOM 730 N N . PRO A 1 93 ? 4.837 1.771 -1.062 1.00 87.06 93 PRO A N 1
ATOM 731 C CA . PRO A 1 93 ? 5.378 2.996 -1.638 1.00 87.06 93 PRO A CA 1
ATOM 732 C C . PRO A 1 93 ? 6.845 2.817 -2.029 1.00 87.06 93 PRO A C 1
ATOM 734 O O . PRO A 1 93 ? 7.659 2.433 -1.187 1.00 87.06 93 PRO A O 1
ATOM 737 N N . TRP A 1 94 ? 7.172 3.158 -3.278 1.00 83.19 94 TRP A N 1
ATOM 738 C CA . TRP A 1 94 ? 8.539 3.202 -3.814 1.00 83.19 94 TRP A CA 1
ATOM 739 C C . TRP A 1 94 ? 9.369 1.986 -3.417 1.00 83.19 94 TRP A C 1
ATOM 741 O O . TRP A 1 94 ? 10.461 2.096 -2.853 1.00 83.19 94 TRP A O 1
ATOM 751 N N . ALA A 1 95 ? 8.790 0.814 -3.617 1.00 82.69 95 ALA A N 1
ATOM 752 C CA . ALA A 1 95 ? 9.391 -0.418 -3.158 1.00 82.69 95 ALA A CA 1
ATOM 753 C C . ALA A 1 95 ? 10.413 -0.941 -4.177 1.00 82.69 95 ALA A C 1
ATOM 755 O O . ALA A 1 95 ? 10.329 -0.706 -5.382 1.00 82.69 95 ALA A O 1
ATOM 756 N N . SER A 1 96 ? 11.374 -1.695 -3.658 1.00 82.44 96 SER A N 1
ATOM 757 C CA . SER A 1 96 ? 12.194 -2.572 -4.486 1.00 82.44 96 SER A CA 1
ATOM 758 C C . SER A 1 96 ? 11.442 -3.878 -4.750 1.00 82.44 96 SER A C 1
ATOM 760 O O . SER A 1 96 ? 10.557 -4.253 -3.972 1.00 82.44 96 SER A O 1
ATOM 762 N N . LEU A 1 97 ? 11.857 -4.642 -5.762 1.00 82.56 97 LEU A N 1
ATOM 763 C CA . LEU A 1 97 ? 11.319 -5.985 -6.006 1.00 82.56 97 LEU A CA 1
ATOM 764 C C . LEU A 1 97 ? 11.424 -6.886 -4.763 1.00 82.56 97 LEU A C 1
ATOM 766 O O . LEU A 1 97 ? 10.507 -7.644 -4.450 1.00 82.56 97 LEU A O 1
ATOM 770 N N . GLN A 1 98 ? 12.510 -6.751 -3.997 1.00 83.81 98 GLN A N 1
ATOM 771 C CA . GLN A 1 98 ? 12.701 -7.494 -2.754 1.00 83.81 98 GLN A CA 1
ATOM 772 C C . GLN A 1 98 ? 11.617 -7.160 -1.718 1.00 83.81 98 GLN A C 1
ATOM 774 O O . GLN A 1 98 ? 11.088 -8.058 -1.061 1.00 83.81 98 GLN A O 1
ATOM 779 N N . SER A 1 99 ? 11.251 -5.883 -1.582 1.00 83.81 99 SER A N 1
ATOM 780 C CA . SER A 1 99 ? 10.176 -5.446 -0.684 1.00 83.81 99 SER A CA 1
ATOM 781 C C . SER A 1 99 ? 8.822 -6.021 -1.109 1.00 83.81 99 SER A C 1
ATOM 783 O O . SER A 1 99 ? 8.044 -6.446 -0.254 1.00 83.81 99 SER A O 1
ATOM 785 N N . VAL A 1 100 ? 8.565 -6.091 -2.419 1.00 85.94 100 VAL A N 1
ATOM 786 C CA . VAL A 1 100 ? 7.346 -6.701 -2.969 1.00 85.94 100 VAL A CA 1
ATOM 787 C C . VAL A 1 100 ? 7.292 -8.194 -2.674 1.00 85.94 100 VAL A C 1
ATOM 789 O O . VAL A 1 100 ? 6.295 -8.672 -2.132 1.00 85.94 100 VAL A O 1
ATOM 792 N N . TYR A 1 101 ? 8.379 -8.919 -2.936 1.00 86.12 101 TYR A N 1
ATOM 793 C CA . TYR A 1 101 ? 8.484 -10.344 -2.627 1.00 86.12 101 TYR A CA 1
ATOM 794 C C . TYR A 1 101 ? 8.186 -10.639 -1.148 1.00 86.12 101 TYR A C 1
ATOM 796 O O . TYR A 1 101 ? 7.376 -11.513 -0.832 1.00 86.12 101 TYR A O 1
ATOM 804 N N . TRP A 1 102 ? 8.782 -9.876 -0.226 1.00 85.38 102 TRP A N 1
ATOM 805 C CA . TRP A 1 102 ? 8.537 -10.059 1.205 1.00 85.38 102 TRP A CA 1
ATOM 806 C C . TRP A 1 102 ? 7.102 -9.749 1.611 1.00 85.38 102 TRP A C 1
ATOM 808 O O . TRP A 1 102 ? 6.533 -10.478 2.419 1.00 85.38 102 TRP A O 1
ATOM 818 N N . ALA A 1 103 ? 6.497 -8.706 1.048 1.00 85.62 103 ALA A N 1
ATOM 819 C CA . ALA A 1 103 ? 5.111 -8.365 1.331 1.00 85.62 103 ALA A CA 1
ATOM 820 C C . ALA A 1 103 ? 4.145 -9.467 0.878 1.00 85.62 103 ALA A C 1
ATOM 822 O O . ALA A 1 103 ? 3.284 -9.875 1.654 1.00 85.62 103 ALA A O 1
ATOM 823 N N . VAL A 1 104 ? 4.326 -10.001 -0.334 1.00 86.44 104 VAL A N 1
ATOM 824 C CA . VAL A 1 104 ? 3.515 -11.113 -0.853 1.00 86.44 104 VAL A CA 1
ATOM 825 C C . VAL A 1 104 ? 3.675 -12.354 0.025 1.00 86.44 104 VAL A C 1
ATOM 827 O O . VAL A 1 104 ? 2.691 -13.010 0.359 1.00 86.44 104 VAL A O 1
ATOM 830 N N . LYS A 1 105 ? 4.902 -12.654 0.460 1.00 86.12 105 LYS A N 1
ATOM 831 C CA . LYS A 1 105 ? 5.184 -13.800 1.330 1.00 86.12 105 LYS A CA 1
ATOM 832 C C . LYS A 1 105 ? 4.596 -13.646 2.736 1.00 86.12 105 LYS A C 1
ATOM 834 O O . LYS A 1 105 ? 4.082 -14.615 3.287 1.00 86.12 105 LYS A O 1
ATOM 839 N N . ASN A 1 106 ? 4.685 -12.454 3.322 1.00 85.00 106 ASN A N 1
ATOM 840 C CA . ASN A 1 106 ? 4.225 -12.187 4.687 1.00 85.00 106 ASN A CA 1
ATOM 841 C C . ASN A 1 106 ? 2.704 -11.990 4.769 1.00 85.00 106 ASN A C 1
ATOM 843 O O . ASN A 1 106 ? 2.114 -12.243 5.818 1.00 85.00 106 ASN A O 1
ATOM 847 N N . PHE A 1 107 ? 2.067 -11.570 3.673 1.00 86.69 107 PHE A N 1
ATOM 848 C CA . PHE A 1 107 ? 0.629 -11.308 3.598 1.00 86.69 107 PHE A CA 1
ATOM 849 C C . PHE A 1 107 ? -0.015 -12.030 2.397 1.00 86.69 107 PHE A C 1
ATOM 851 O O . PHE A 1 107 ? -0.612 -11.379 1.538 1.00 86.69 107 PHE A O 1
ATOM 858 N N . PRO A 1 108 ? 0.050 -13.375 2.330 1.00 85.06 108 PRO A N 1
ATOM 859 C CA . PRO A 1 108 ? -0.309 -14.144 1.131 1.00 85.06 108 PRO A CA 1
ATOM 860 C C . PRO A 1 108 ? -1.788 -14.035 0.736 1.00 85.06 108 PRO A C 1
ATOM 862 O O . PRO A 1 108 ? -2.130 -14.167 -0.436 1.00 85.06 108 PRO A O 1
ATOM 865 N N . SER A 1 109 ? -2.670 -13.770 1.703 1.00 86.69 109 SER A N 1
ATOM 866 C CA . SER A 1 109 ? -4.111 -13.602 1.473 1.00 86.69 109 SER A CA 1
ATOM 867 C C . SER A 1 109 ? -4.519 -12.156 1.175 1.00 86.69 109 SER A C 1
ATOM 869 O O . SER A 1 109 ? -5.704 -11.881 1.008 1.00 86.69 109 SER A O 1
ATOM 871 N N . SER A 1 110 ? -3.571 -11.215 1.160 1.00 90.44 110 SER A N 1
ATOM 872 C CA . SER A 1 110 ? -3.846 -9.795 0.932 1.00 90.44 110 SER A CA 1
ATOM 873 C C . SER A 1 110 ? -3.578 -9.396 -0.513 1.00 90.44 110 SER A C 1
ATOM 875 O O . SER A 1 110 ? -2.706 -9.940 -1.189 1.00 90.44 110 SER A O 1
ATOM 877 N N . HIS A 1 111 ? -4.316 -8.401 -0.990 1.00 91.38 111 HIS A N 1
ATOM 878 C CA . HIS A 1 111 ? -3.982 -7.731 -2.238 1.00 91.38 111 HIS A CA 1
ATOM 879 C C . HIS A 1 111 ? -2.715 -6.904 -2.046 1.00 91.38 111 HIS A C 1
ATOM 881 O O . HIS A 1 111 ? -2.554 -6.256 -1.018 1.00 91.38 111 HIS A O 1
ATOM 887 N N . THR A 1 112 ? -1.829 -6.895 -3.033 1.00 91.25 112 THR A N 1
ATOM 888 C CA . THR A 1 112 ? -0.623 -6.061 -3.006 1.00 91.25 112 THR A CA 1
ATOM 889 C C . THR A 1 112 ? -0.777 -4.959 -4.037 1.00 91.25 112 THR A C 1
ATOM 891 O O . THR A 1 112 ? -1.123 -5.246 -5.179 1.00 91.25 112 THR A O 1
ATOM 894 N N . VAL A 1 113 ? -0.554 -3.717 -3.626 1.00 92.00 113 VAL A N 1
ATOM 895 C CA . VAL A 1 113 ? -0.489 -2.529 -4.477 1.00 92.00 113 VAL A CA 1
ATOM 896 C C . VAL A 1 113 ? 0.925 -1.976 -4.367 1.00 92.00 113 VAL A C 1
ATOM 898 O O . VAL A 1 113 ? 1.417 -1.743 -3.262 1.00 92.00 113 VAL A O 1
ATOM 901 N N . PHE A 1 114 ? 1.581 -1.775 -5.499 1.00 87.88 114 PHE A N 1
ATOM 902 C CA . PHE A 1 114 ? 2.998 -1.447 -5.558 1.00 87.88 114 PHE A CA 1
ATOM 903 C C . PHE A 1 114 ? 3.264 -0.197 -6.403 1.00 87.88 114 PHE A C 1
ATOM 905 O O . PHE A 1 114 ? 2.791 -0.086 -7.533 1.00 87.88 114 PHE A O 1
ATOM 912 N N . VAL A 1 115 ? 4.053 0.729 -5.857 1.00 87.56 115 VAL A N 1
ATOM 913 C CA . VAL A 1 115 ? 4.651 1.833 -6.615 1.00 87.56 115 VAL A CA 1
ATOM 914 C C . VAL A 1 115 ? 6.149 1.555 -6.703 1.00 87.56 115 VAL A C 1
ATOM 916 O O . VAL A 1 115 ? 6.786 1.463 -5.648 1.00 87.56 115 VAL A O 1
ATOM 919 N N . PRO A 1 116 ? 6.722 1.396 -7.905 1.00 83.12 116 PRO A N 1
ATOM 920 C CA . PRO A 1 116 ? 8.135 1.090 -8.047 1.00 83.12 116 PRO A CA 1
ATOM 921 C C . PRO A 1 116 ? 9.001 2.295 -7.671 1.00 83.12 116 PRO A C 1
ATOM 923 O O . PRO A 1 116 ? 8.553 3.447 -7.680 1.00 83.12 116 PRO A O 1
ATOM 926 N N . ASN A 1 117 ? 10.224 2.020 -7.219 1.00 80.69 117 ASN A N 1
ATOM 927 C CA . ASN A 1 117 ? 11.185 3.074 -6.910 1.00 80.69 117 ASN A CA 1
ATOM 928 C C . ASN A 1 117 ? 11.860 3.605 -8.181 1.00 80.69 117 ASN A C 1
ATOM 930 O O . ASN A 1 117 ? 12.042 4.819 -8.305 1.00 80.69 117 ASN A O 1
ATOM 934 N N . GLU A 1 118 ? 12.223 2.701 -9.087 1.00 74.75 118 GLU A N 1
ATOM 935 C CA . GLU A 1 118 ? 12.658 2.971 -10.450 1.00 74.75 118 GLU A CA 1
ATOM 936 C C . GLU A 1 118 ? 11.519 2.669 -11.436 1.00 74.75 118 GLU A C 1
ATOM 938 O O . GLU A 1 118 ? 10.385 2.357 -11.089 1.00 74.75 118 GLU A O 1
ATOM 943 N N . ASP A 1 119 ? 11.797 2.899 -12.700 1.00 66.94 119 ASP A N 1
ATOM 944 C CA . ASP A 1 119 ? 10.855 3.383 -13.687 1.00 66.94 119 ASP A CA 1
ATOM 945 C C . ASP A 1 119 ? 11.258 2.709 -15.007 1.00 66.94 119 ASP A C 1
ATOM 947 O O . ASP A 1 119 ? 12.452 2.641 -15.301 1.00 66.94 119 ASP A O 1
ATOM 951 N N . ALA A 1 120 ? 10.309 2.179 -15.789 1.00 60.00 120 ALA A N 1
ATOM 952 C CA . ALA A 1 120 ? 10.626 1.454 -17.031 1.00 60.00 120 ALA A CA 1
ATOM 953 C C . ALA A 1 120 ? 11.272 2.338 -18.122 1.00 60.00 120 ALA A C 1
ATOM 955 O O . ALA A 1 120 ? 11.858 1.832 -19.077 1.00 60.00 120 ALA A O 1
ATOM 956 N N . GLN A 1 121 ? 11.172 3.662 -17.988 1.00 59.66 121 GLN A N 1
ATOM 957 C CA . GLN A 1 121 ? 11.826 4.677 -18.815 1.00 59.66 121 GLN A CA 1
ATOM 958 C C . GLN A 1 121 ? 13.132 5.205 -18.188 1.00 59.66 121 GLN A C 1
ATOM 960 O O . GLN A 1 121 ? 13.814 6.028 -18.805 1.00 59.66 121 GLN A O 1
ATOM 965 N N . SER A 1 122 ? 13.517 4.742 -16.991 1.00 60.00 122 SER A N 1
ATOM 966 C CA . SER A 1 122 ? 14.759 5.127 -16.323 1.00 60.00 122 SER A CA 1
ATOM 967 C C . SER A 1 122 ? 15.961 4.756 -17.189 1.00 60.00 122 SER A C 1
ATOM 969 O O . SER A 1 122 ? 16.281 3.589 -17.413 1.00 60.00 122 SER A O 1
ATOM 971 N N . SER A 1 123 ? 16.692 5.774 -17.640 1.00 52.59 123 SER A N 1
ATOM 972 C CA . SER A 1 123 ? 17.904 5.627 -18.455 1.00 52.59 123 SER A CA 1
ATOM 973 C C . SER A 1 123 ? 19.072 4.965 -17.715 1.00 52.59 123 SER A C 1
ATOM 975 O O . SER A 1 123 ? 20.096 4.650 -18.322 1.00 52.59 123 SER A O 1
ATOM 977 N N . ILE A 1 124 ? 18.945 4.766 -16.399 1.00 54.75 124 ILE A N 1
ATOM 978 C CA . ILE A 1 124 ? 20.055 4.413 -15.515 1.00 54.75 124 ILE A CA 1
ATOM 979 C C . ILE A 1 124 ? 20.392 2.917 -15.601 1.00 54.75 124 ILE A C 1
ATOM 981 O O . ILE A 1 124 ? 21.538 2.543 -15.341 1.00 54.75 124 ILE A O 1
ATOM 985 N N . ARG A 1 125 ? 19.461 2.041 -16.006 1.00 52.78 125 ARG A N 1
ATOM 986 C CA . ARG A 1 125 ? 19.690 0.592 -16.163 1.00 52.78 125 ARG A CA 1
ATOM 987 C C . ARG A 1 125 ? 18.712 0.056 -17.214 1.00 52.78 125 ARG A C 1
ATOM 989 O O . ARG A 1 125 ? 17.521 0.090 -16.975 1.00 52.78 125 ARG A O 1
ATOM 996 N N . GLY A 1 126 ? 19.226 -0.384 -18.370 1.00 53.41 126 GLY A N 1
ATOM 997 C CA . GLY A 1 126 ? 18.440 -0.704 -19.579 1.00 53.41 126 GLY A CA 1
ATOM 998 C C . GLY A 1 126 ? 17.289 -1.717 -19.446 1.00 53.41 126 GLY A C 1
ATOM 999 O O . GLY A 1 126 ? 17.035 -2.253 -18.376 1.00 53.41 126 GLY A O 1
ATOM 1000 N N . GLU A 1 127 ? 16.621 -1.986 -20.571 1.00 60.53 127 GLU A N 1
ATOM 1001 C CA . GLU A 1 127 ? 15.400 -2.803 -20.686 1.00 60.53 127 GLU A CA 1
ATOM 1002 C C . GLU A 1 127 ? 15.423 -4.073 -19.807 1.00 60.53 127 GLU A C 1
ATOM 1004 O O . GLU A 1 127 ? 16.360 -4.875 -19.871 1.00 60.53 127 GLU A O 1
ATOM 1009 N N . GLY A 1 128 ? 14.408 -4.233 -18.948 1.00 64.62 128 GLY A N 1
ATOM 1010 C CA . GLY A 1 128 ? 14.287 -5.378 -18.039 1.00 64.62 128 GLY A CA 1
ATOM 1011 C C . GLY A 1 128 ? 15.070 -5.280 -16.727 1.00 64.62 128 GLY A C 1
ATOM 1012 O O . GLY A 1 128 ? 15.201 -6.289 -16.037 1.00 64.62 128 GLY A O 1
ATOM 1013 N N . LYS A 1 129 ? 15.614 -4.110 -16.372 1.00 72.81 129 LYS A N 1
ATOM 1014 C CA . LYS A 1 129 ? 16.345 -3.909 -15.106 1.00 72.81 129 LYS A CA 1
ATOM 1015 C C . LYS A 1 129 ? 15.600 -3.076 -14.064 1.00 72.81 129 LYS A C 1
ATOM 1017 O O . LYS A 1 129 ? 16.071 -3.029 -12.930 1.00 72.81 129 LYS A O 1
ATOM 1022 N N . ASP A 1 130 ? 14.481 -2.450 -14.418 1.00 80.69 130 ASP A N 1
ATOM 1023 C CA . ASP A 1 130 ? 13.638 -1.709 -13.478 1.00 80.69 130 ASP A CA 1
ATOM 1024 C C . ASP A 1 130 ? 12.727 -2.648 -12.668 1.00 80.69 130 ASP A C 1
ATOM 1026 O O . ASP A 1 130 ? 12.405 -3.763 -13.098 1.00 80.69 130 ASP A O 1
ATOM 1030 N N . GLU A 1 131 ? 12.301 -2.220 -11.473 1.00 82.38 131 GLU A N 1
ATOM 1031 C CA . GLU A 1 131 ? 11.533 -3.103 -10.591 1.00 82.38 131 GLU A CA 1
ATOM 1032 C C . GLU A 1 131 ? 10.144 -3.427 -11.128 1.00 82.38 131 GLU A C 1
ATOM 1034 O O . GLU A 1 131 ? 9.623 -4.491 -10.801 1.00 82.38 131 GLU A O 1
ATOM 1039 N N . LEU A 1 132 ? 9.548 -2.555 -11.945 1.00 84.44 132 LEU A N 1
ATOM 1040 C CA . LEU A 1 132 ? 8.236 -2.801 -12.527 1.00 84.44 132 LEU A CA 1
ATOM 1041 C C . LEU A 1 132 ? 8.300 -3.900 -13.594 1.00 84.44 132 LEU A C 1
ATOM 1043 O O . LEU A 1 132 ? 7.518 -4.850 -13.538 1.00 84.44 132 LEU A O 1
ATOM 1047 N N . THR A 1 133 ? 9.244 -3.815 -14.530 1.00 83.19 133 THR A N 1
ATOM 10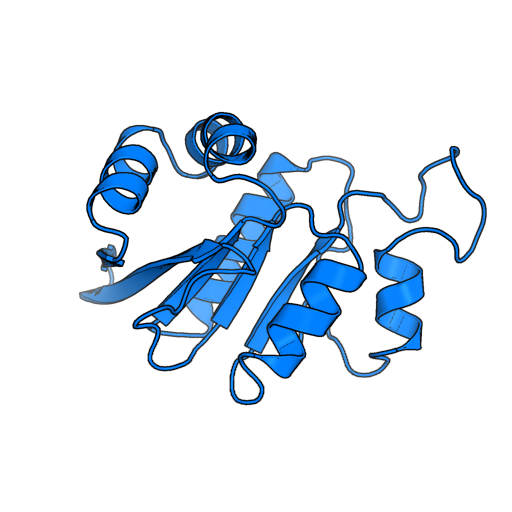48 C CA . THR A 1 133 ? 9.428 -4.845 -15.558 1.00 83.19 133 THR A CA 1
ATOM 1049 C C . THR A 1 133 ? 9.781 -6.187 -14.928 1.00 83.19 133 THR A C 1
ATOM 1051 O O . THR A 1 133 ? 9.182 -7.203 -15.280 1.00 83.19 133 THR A O 1
ATOM 1054 N N . LEU A 1 134 ? 10.691 -6.209 -13.948 1.00 85.56 134 LEU A N 1
ATOM 1055 C CA . LEU A 1 134 ? 11.039 -7.440 -13.229 1.00 85.56 134 LEU A CA 1
ATOM 1056 C C . LEU A 1 134 ? 9.845 -8.015 -12.458 1.00 85.56 134 LEU A C 1
ATOM 1058 O O . LEU A 1 134 ? 9.611 -9.221 -12.476 1.00 85.56 134 LEU A O 1
ATOM 1062 N N . TYR A 1 135 ? 9.052 -7.156 -11.822 1.00 86.56 135 TYR A N 1
ATOM 1063 C CA . TYR A 1 135 ? 7.836 -7.567 -11.136 1.00 86.56 135 TYR A CA 1
ATOM 1064 C C . TYR A 1 135 ? 6.821 -8.201 -12.099 1.00 86.56 135 TYR A C 1
ATOM 1066 O O . TYR A 1 135 ? 6.246 -9.240 -11.789 1.00 86.56 135 TYR A O 1
ATOM 1074 N N . LEU A 1 136 ? 6.627 -7.639 -13.291 1.00 86.44 136 LEU A N 1
ATOM 1075 C CA . LEU A 1 136 ? 5.721 -8.197 -14.298 1.00 86.44 136 LEU A CA 1
ATOM 1076 C C . LEU A 1 136 ? 6.157 -9.579 -14.810 1.00 86.44 136 LEU A C 1
ATOM 1078 O O . LEU A 1 136 ? 5.295 -10.401 -15.124 1.00 86.44 136 LEU A O 1
ATOM 1082 N N . LEU A 1 137 ? 7.466 -9.857 -14.860 1.00 87.56 137 LEU A N 1
ATOM 1083 C CA . LEU A 1 137 ? 7.991 -11.182 -15.214 1.00 87.56 137 LEU A CA 1
ATOM 1084 C C . LEU A 1 137 ? 7.620 -12.238 -14.166 1.00 87.56 137 LEU A C 1
ATOM 1086 O O . LEU A 1 137 ? 7.171 -13.328 -14.524 1.00 87.56 137 LEU A O 1
ATOM 1090 N N . ASP A 1 138 ? 7.760 -11.903 -12.883 1.00 86.50 138 ASP A N 1
ATOM 1091 C CA . ASP A 1 138 ? 7.431 -12.807 -11.774 1.00 86.50 138 ASP A CA 1
ATOM 1092 C C . ASP A 1 138 ? 5.914 -12.911 -11.531 1.00 86.50 138 ASP A C 1
ATOM 1094 O O . ASP A 1 138 ? 5.410 -13.941 -11.070 1.00 86.50 138 ASP A O 1
ATOM 1098 N N . TYR A 1 139 ? 5.162 -11.857 -11.861 1.00 86.00 139 TYR A N 1
ATOM 1099 C CA . TYR A 1 139 ? 3.727 -11.737 -11.604 1.00 86.00 139 TYR A CA 1
ATOM 1100 C C . TYR A 1 139 ? 2.941 -11.334 -12.867 1.00 86.00 139 TYR A C 1
ATOM 1102 O O . TYR A 1 139 ? 2.276 -10.292 -12.886 1.00 86.00 139 TYR A O 1
ATOM 1110 N N . PRO A 1 140 ? 2.888 -12.197 -13.902 1.00 86.31 140 PRO A N 1
ATOM 1111 C CA . PRO A 1 140 ? 2.286 -11.875 -15.204 1.00 86.31 140 PRO A CA 1
ATOM 1112 C C . PRO A 1 140 ? 0.759 -11.692 -15.172 1.00 86.31 140 PRO A C 1
ATOM 1114 O O . PRO A 1 140 ? 0.156 -11.286 -16.160 1.00 86.31 140 PRO A O 1
ATOM 1117 N N . LYS A 1 141 ? 0.107 -12.023 -14.049 1.00 87.56 141 LYS A N 1
ATOM 1118 C CA . LYS A 1 141 ? -1.338 -11.825 -13.817 1.00 87.56 141 LYS A CA 1
ATOM 1119 C C . LYS A 1 141 ? -1.644 -10.607 -12.937 1.00 87.56 141 LYS A C 1
ATOM 1121 O O . LYS A 1 141 ? -2.776 -10.466 -12.468 1.00 87.56 141 LYS A O 1
ATOM 1126 N N . SER A 1 142 ? -0.637 -9.797 -12.619 1.00 85.31 142 SER A N 1
ATOM 1127 C CA . SER A 1 142 ? -0.850 -8.522 -11.938 1.00 85.31 142 SER A CA 1
ATOM 1128 C C . SER A 1 142 ? -1.547 -7.531 -12.877 1.00 85.31 142 SER A C 1
ATOM 1130 O O . SER A 1 142 ? -1.556 -7.710 -14.094 1.00 85.31 142 SER A O 1
ATOM 1132 N N . ILE A 1 143 ? -2.254 -6.563 -12.298 1.00 85.56 143 ILE A N 1
ATOM 1133 C CA . ILE A 1 143 ? -3.165 -5.678 -13.023 1.00 85.56 143 ILE A CA 1
ATOM 1134 C C . ILE A 1 143 ? -2.780 -4.224 -12.794 1.00 85.56 143 ILE A C 1
ATOM 1136 O O . ILE A 1 143 ? -2.662 -3.754 -11.665 1.00 85.56 143 ILE A O 1
ATOM 1140 N N . ASN A 1 144 ? -2.656 -3.498 -13.891 1.00 83.06 144 ASN A N 1
ATOM 1141 C CA . ASN A 1 144 ? -2.346 -2.077 -13.907 1.00 83.06 144 ASN A CA 1
ATOM 1142 C C . ASN A 1 144 ? -3.581 -1.272 -13.464 1.00 83.06 144 ASN A C 1
ATOM 1144 O O . ASN A 1 144 ? -4.718 -1.702 -13.690 1.00 83.06 144 ASN A O 1
ATOM 1148 N N . TYR A 1 145 ? -3.379 -0.104 -12.854 1.00 71.62 145 TYR A N 1
ATOM 1149 C CA . TYR A 1 145 ? -4.464 0.803 -12.456 1.00 71.62 145 TYR A CA 1
ATOM 1150 C C . TYR A 1 145 ? -4.175 2.259 -12.805 1.00 71.62 145 TYR A C 1
ATOM 1152 O O . TYR A 1 145 ? -2.988 2.604 -12.988 1.00 71.62 145 TYR A O 1
#

Foldseek 3Di:
DEEEEADCPPLLVRLLVLVVVQVVFWLEEEEEDAPDPVVCLVSCCVNVNNVVSVVCVVVQWDWDQDPVRRIHIYGYYYLPDDTPGPAGEYEYRQHALVSVVSCCVVRVRHYYYYYHVDHCPDPPDHHCPGRVSVVCVVPVPYDYD

Radius of gyration: 14.54 Å; chains: 1; bounding box: 40×30×38 Å

Sequence (145 aa):
MQYHSINPGDRDLELQRAIQKATSLADHVLLVSPSSIKGLNHQLEKVIGKKFITELFKERRLPIKFEDGRTCTYYLATTDTKSSFPGGVVVLPWASLQSVYWAVKNFPSSHTVFVPNEDAQSSIRGEGKDELTLYLLDYPKSINY

Organism: NCBI:txid86185

pLDDT: mean 81.46, std 11.03, range [52.59, 95.31]